Protein AF-A0AAD6ALN0-F1 (afdb_monomer)

pLDDT: mean 91.64, std 8.02, range [54.31, 98.19]

Solvent-accessible surface area (backbone atoms only — not comparable to full-atom values): 7121 Å² total; per-residue (Å²): 129,52,72,60,33,55,76,68,63,73,49,65,94,86,65,80,52,72,46,81,46,77,42,51,53,65,67,84,66,87,82,53,54,64,69,57,51,42,51,52,49,50,62,73,46,68,83,72,35,28,30,30,28,35,32,36,54,79,62,33,66,60,68,61,38,35,53,47,6,52,75,26,75,34,48,49,44,79,38,59,80,62,95,54,34,67,55,54,53,48,56,54,45,66,72,63,73,71,77,89,78,75,87,84,80,88,85,75,83,80,78,83,82,75,132

Sequence (115 aa):
MLVKDRQEEKLPERSIDMIILLTDGMPNAGVSNIGEIQTNVHSAMGGNMSLFCLGFGNDVDYSFLDVMSKQNKGMARRIYEGSDAAVQLQGFYEEVASPLLLEVDLRYPRTQWTP

Secondary structure (DSSP, 8-state):
--HHHHHTT-S-TT---EEEEEESS---SS---HHHHHHHHHHHHTTSSEEEEEEESSSS-HHHHHHHHHTTT--EEEE-SSTTHHHHHHHHHHHHSS---SS---PPP------

Foldseek 3Di:
DAVVCVVVVVDPPPDAAEAEAEDAAADDDDDRPLVVVLVVLLVVLVQRHAYEYEHEDDHYDQVSRQSSRVSRNHGYDYQYDDPCSVVVVVVVCVVPVDDDDPPDDDDDDDPPPDD

Nearest PDB structures (foldseek):
  9c4f-assembly1_I  TM=9.395E-01  e=7.021E-12  Homo sapiens
  6fpz-assembly2_B  TM=9.093E-01  e=4.558E-10  Homo sapiens
  6fpy-assembly2_B  TM=9.112E-01  e=1.009E-09  Homo sapiens
  6fpy-assembly1_A  TM=9.126E-01  e=1.502E-09  Homo sapiens
  5oqm-assembly1_4  TM=6.114E-01  e=2.080E-01  Saccharomyces cerevisiae S288C

Organism: NCBI:txid1090488

Structure (mmCIF, N/CA/C/O backbone):
data_AF-A0AAD6ALN0-F1
#
_entry.id   AF-A0AAD6ALN0-F1
#
loop_
_atom_site.group_PDB
_atom_site.id
_atom_site.type_symbol
_atom_site.label_atom_id
_atom_site.label_alt_id
_atom_site.label_comp_id
_atom_site.label_asym_id
_atom_site.label_entity_id
_atom_site.label_seq_id
_atom_site.pdbx_PDB_ins_code
_atom_site.Cartn_x
_atom_site.Cartn_y
_atom_site.Cartn_z
_atom_site.occupancy
_atom_site.B_iso_or_equiv
_atom_site.auth_seq_id
_atom_site.auth_comp_id
_atom_site.auth_asym_id
_atom_site.auth_atom_id
_atom_site.pdbx_PDB_model_num
ATOM 1 N N . MET A 1 1 ? -17.503 -6.614 -0.342 1.00 66.25 1 MET A N 1
ATOM 2 C CA . MET A 1 1 ? -16.085 -6.442 -0.731 1.00 66.25 1 MET A CA 1
ATOM 3 C C . MET A 1 1 ? -15.263 -5.572 0.230 1.00 66.25 1 MET A C 1
ATOM 5 O O . MET A 1 1 ? -14.070 -5.544 0.049 1.00 66.25 1 MET A O 1
ATOM 9 N N . LEU A 1 2 ? -15.832 -4.870 1.218 1.00 80.44 2 LEU A N 1
ATOM 10 C CA . LEU A 1 2 ? -15.206 -4.506 2.514 1.00 80.44 2 LEU A CA 1
ATOM 11 C C . LEU A 1 2 ? -16.171 -3.528 3.200 1.00 80.44 2 LEU A C 1
ATOM 13 O O . LEU A 1 2 ? -16.902 -3.938 4.093 1.00 80.44 2 LEU A O 1
ATOM 17 N N . VAL A 1 3 ? -16.334 -2.311 2.651 1.00 83.44 3 VAL A N 1
ATOM 18 C CA . VAL A 1 3 ? -17.324 -1.313 3.129 1.00 83.44 3 VAL A CA 1
ATOM 19 C C . VAL A 1 3 ? -18.728 -1.908 3.208 1.00 83.44 3 VAL A C 1
ATOM 21 O O . VAL A 1 3 ? -19.388 -1.826 4.236 1.00 83.44 3 VAL A O 1
ATOM 24 N N . LYS A 1 4 ? -19.169 -2.553 2.123 1.00 86.38 4 LYS A N 1
ATOM 25 C CA . LYS A 1 4 ? -20.482 -3.200 2.057 1.00 86.38 4 LYS A CA 1
ATOM 26 C C . LYS A 1 4 ? -20.626 -4.332 3.079 1.00 86.38 4 LYS A C 1
ATOM 28 O O . LYS A 1 4 ? -21.668 -4.447 3.701 1.00 86.38 4 LYS A O 1
ATOM 33 N N . ASP A 1 5 ? -19.588 -5.145 3.272 1.00 88.38 5 ASP A N 1
ATOM 34 C CA . ASP A 1 5 ? -19.663 -6.308 4.167 1.00 88.38 5 ASP A CA 1
ATOM 35 C C . ASP A 1 5 ? -19.689 -5.857 5.633 1.00 88.38 5 ASP A C 1
ATOM 37 O O . ASP A 1 5 ? -20.380 -6.460 6.449 1.00 88.38 5 ASP A O 1
ATOM 41 N N . ARG A 1 6 ? -19.004 -4.750 5.949 1.00 85.00 6 ARG A N 1
ATOM 42 C CA . ARG A 1 6 ? -19.095 -4.060 7.238 1.00 85.00 6 ARG A CA 1
ATOM 43 C C . ARG A 1 6 ? -20.480 -3.448 7.467 1.00 85.00 6 ARG A C 1
ATOM 45 O O . ARG A 1 6 ? -21.041 -3.632 8.537 1.00 85.00 6 ARG A O 1
ATOM 52 N N . GLN A 1 7 ? -21.039 -2.751 6.473 1.00 85.81 7 GLN A N 1
ATOM 53 C CA . GLN A 1 7 ? -22.388 -2.164 6.552 1.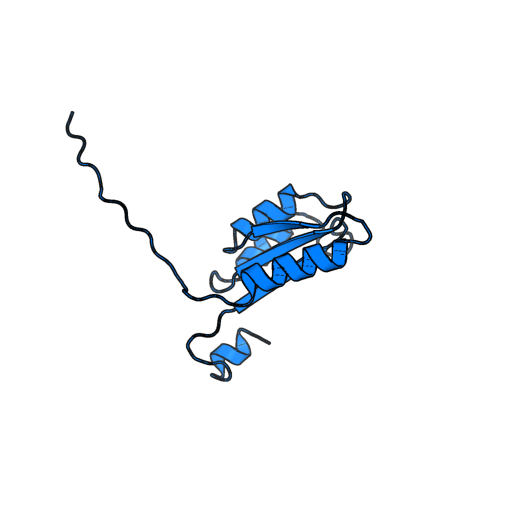00 85.81 7 GLN A CA 1
ATOM 54 C C . GLN A 1 7 ? -23.493 -3.219 6.689 1.00 85.81 7 GLN A C 1
ATOM 56 O O . GLN A 1 7 ? -24.511 -2.960 7.318 1.00 85.81 7 GLN A O 1
ATOM 61 N N . GLU A 1 8 ? -23.297 -4.396 6.097 1.00 92.12 8 GLU A N 1
ATOM 62 C CA . GLU A 1 8 ? -24.210 -5.540 6.189 1.00 92.12 8 GLU A CA 1
ATOM 63 C C . GLU A 1 8 ? -23.923 -6.441 7.409 1.00 92.12 8 GLU A C 1
ATOM 65 O O . GLU A 1 8 ? -24.486 -7.531 7.487 1.00 92.12 8 GLU A O 1
ATOM 70 N N . GLU A 1 9 ? -23.034 -6.027 8.326 1.00 85.31 9 GLU A N 1
ATOM 71 C CA . GLU A 1 9 ? -22.648 -6.762 9.548 1.00 85.31 9 GLU A CA 1
ATOM 72 C C . GLU A 1 9 ? -22.167 -8.205 9.292 1.00 85.31 9 GLU A C 1
ATOM 74 O O . GLU A 1 9 ? -22.287 -9.101 10.127 1.00 85.31 9 GLU A O 1
ATOM 79 N N . LYS A 1 10 ? -21.579 -8.450 8.115 1.00 90.06 10 LYS A N 1
ATOM 80 C CA . LYS A 1 10 ? -21.032 -9.761 7.719 1.00 90.06 10 LYS A CA 1
ATOM 81 C C . LYS A 1 10 ? -19.635 -10.023 8.276 1.00 90.06 10 LYS A C 1
ATOM 83 O O . LYS A 1 10 ? -19.122 -11.133 8.144 1.00 90.06 10 LYS A O 1
ATOM 88 N N . LEU A 1 11 ? -19.008 -9.000 8.847 1.00 85.69 11 LEU A N 1
ATOM 89 C CA . LEU A 1 11 ? -17.685 -9.061 9.450 1.00 85.69 11 LEU A CA 1
ATOM 90 C C . LEU A 1 11 ? -17.815 -8.973 10.975 1.00 85.69 11 LEU A C 1
ATOM 92 O O . LEU A 1 11 ? -18.657 -8.219 11.462 1.00 85.69 11 LEU A O 1
ATOM 96 N N . PRO A 1 12 ? -16.976 -9.693 11.740 1.00 84.38 12 PRO A N 1
ATOM 97 C CA . PRO A 1 12 ? -16.846 -9.465 13.171 1.00 84.38 12 PRO A CA 1
ATOM 98 C C . PRO A 1 12 ? -16.663 -7.979 13.502 1.00 84.38 12 PRO A C 1
ATOM 100 O O . PRO A 1 12 ? -15.953 -7.255 12.807 1.00 84.38 12 PRO A O 1
ATOM 103 N N . GLU A 1 13 ? -17.238 -7.533 14.617 1.00 76.25 13 GLU A N 1
ATOM 104 C CA . GLU A 1 13 ? -17.217 -6.124 15.046 1.00 76.25 13 GLU A CA 1
ATOM 105 C C . GLU A 1 13 ? -15.789 -5.543 15.145 1.00 76.25 13 GLU A C 1
ATOM 107 O O . GLU A 1 13 ? -15.560 -4.361 14.902 1.00 76.25 13 GLU A O 1
ATOM 1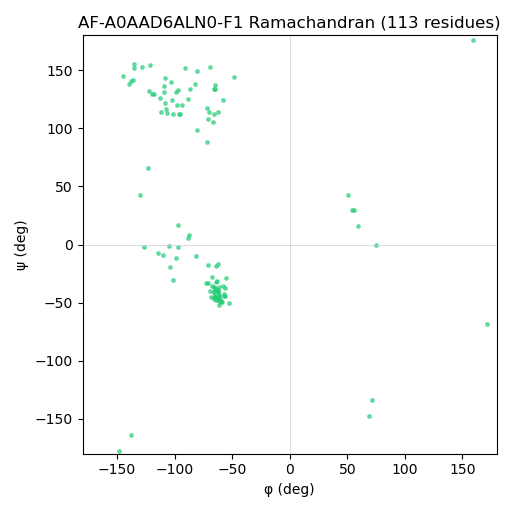12 N N . ARG A 1 14 ? -14.800 -6.401 15.431 1.00 77.56 14 ARG A N 1
ATOM 113 C CA . ARG A 1 14 ? -13.373 -6.056 15.552 1.00 77.56 14 ARG A CA 1
ATOM 114 C C . ARG A 1 14 ? -12.543 -6.324 14.291 1.00 77.56 14 ARG A C 1
ATOM 116 O O . ARG A 1 14 ? -11.320 -6.398 14.372 1.00 77.56 14 ARG A O 1
ATOM 123 N N . SER A 1 15 ? -13.179 -6.504 13.136 1.00 83.75 15 SER A N 1
ATOM 124 C CA . SER A 1 15 ? -12.473 -6.659 11.861 1.00 83.75 15 SER A CA 1
ATOM 125 C C . SER A 1 15 ? -11.800 -5.367 11.417 1.00 83.75 15 SER A C 1
ATOM 127 O O . SER A 1 15 ? -12.256 -4.265 11.726 1.00 83.75 15 SER A O 1
ATOM 129 N N . ILE A 1 16 ? -10.730 -5.519 10.641 1.00 85.94 16 ILE A N 1
ATOM 130 C CA . ILE A 1 16 ? -9.845 -4.437 10.213 1.00 85.94 16 ILE A CA 1
ATOM 131 C C . ILE A 1 16 ? -9.821 -4.421 8.699 1.00 85.94 16 ILE A C 1
ATOM 133 O O . ILE A 1 16 ? -9.656 -5.467 8.073 1.00 85.94 16 ILE A O 1
ATOM 137 N N . ASP A 1 17 ? -9.989 -3.234 8.129 1.00 89.69 17 ASP A N 1
ATOM 138 C CA . ASP A 1 17 ? -10.030 -3.053 6.687 1.00 89.69 17 ASP A CA 1
ATOM 139 C C . ASP A 1 17 ? -8.643 -2.609 6.208 1.00 89.69 17 ASP A C 1
ATOM 141 O O . ASP A 1 17 ? -8.105 -1.582 6.633 1.00 89.69 17 ASP A O 1
ATOM 145 N N . MET A 1 18 ? -8.049 -3.409 5.329 1.00 92.00 18 MET A N 1
ATOM 146 C CA . MET A 1 18 ? -6.702 -3.199 4.815 1.00 92.00 18 MET A CA 1
ATOM 147 C C . MET A 1 18 ? -6.667 -3.428 3.309 1.00 92.00 18 MET A C 1
ATOM 149 O O . MET A 1 18 ? -7.281 -4.366 2.801 1.00 92.00 18 MET A O 1
ATOM 153 N N . ILE A 1 19 ? -5.896 -2.597 2.612 1.00 95.50 19 ILE A N 1
ATOM 154 C CA . ILE A 1 19 ? -5.551 -2.768 1.204 1.00 95.50 19 ILE A CA 1
ATOM 155 C C . ILE A 1 19 ? -4.034 -2.924 1.098 1.00 95.50 19 ILE A C 1
ATOM 157 O O . ILE A 1 19 ? -3.281 -2.106 1.627 1.00 95.50 19 ILE A O 1
ATOM 161 N N . ILE A 1 20 ? -3.590 -3.961 0.389 1.00 96.69 20 ILE A N 1
ATOM 162 C CA . ILE A 1 20 ? -2.188 -4.159 0.011 1.00 96.69 20 ILE A CA 1
ATOM 163 C C . ILE A 1 20 ? -2.104 -3.981 -1.506 1.00 96.69 20 ILE A C 1
ATOM 165 O O . ILE A 1 20 ? -2.683 -4.761 -2.261 1.00 96.69 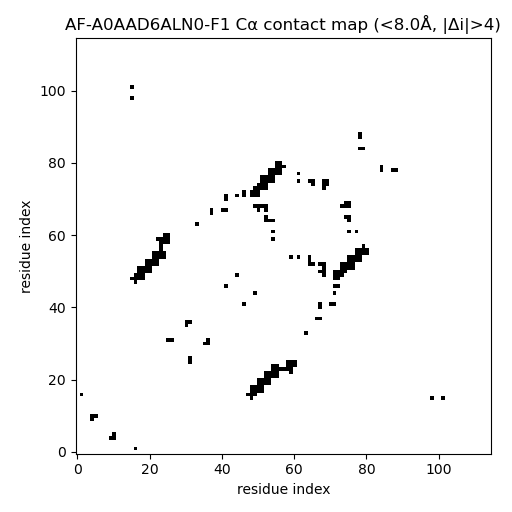20 ILE A O 1
ATOM 169 N N . LEU A 1 21 ? -1.404 -2.938 -1.945 1.00 97.44 21 LEU A N 1
ATOM 170 C CA . LEU A 1 21 ? -1.121 -2.652 -3.350 1.00 97.44 21 LEU A CA 1
ATOM 171 C C . LEU A 1 21 ? 0.286 -3.147 -3.684 1.00 97.44 21 LEU A C 1
ATOM 173 O O . LEU A 1 21 ? 1.221 -2.795 -2.979 1.00 97.44 21 LEU A O 1
ATOM 177 N N . LEU A 1 22 ? 0.455 -3.896 -4.772 1.00 97.75 22 LEU A N 1
ATOM 178 C CA . LEU A 1 22 ? 1.759 -4.285 -5.318 1.00 97.75 22 LEU A CA 1
ATOM 179 C C . LEU A 1 22 ? 1.878 -3.745 -6.745 1.00 97.75 22 LEU A C 1
ATOM 181 O O . LEU A 1 22 ? 0.967 -3.950 -7.546 1.00 97.75 22 LEU A O 1
ATOM 185 N N . THR A 1 23 ? 2.979 -3.065 -7.056 1.00 96.94 23 THR A N 1
ATOM 186 C CA . THR A 1 23 ? 3.274 -2.565 -8.407 1.00 96.94 23 THR A CA 1
ATOM 187 C C . THR A 1 23 ? 4.770 -2.625 -8.685 1.00 96.94 23 THR A C 1
ATOM 189 O O . THR A 1 23 ? 5.575 -2.402 -7.781 1.00 96.94 23 THR A O 1
ATOM 192 N N . ASP A 1 24 ? 5.139 -2.909 -9.926 1.00 96.38 24 ASP A N 1
ATOM 193 C CA . ASP A 1 24 ? 6.510 -2.884 -10.441 1.00 96.38 24 ASP A CA 1
ATOM 194 C C . ASP A 1 24 ? 6.835 -1.591 -11.203 1.00 96.38 24 ASP A C 1
ATOM 196 O O . ASP A 1 24 ? 7.999 -1.304 -11.456 1.00 96.38 24 ASP A O 1
ATOM 200 N N . GLY A 1 25 ? 5.829 -0.774 -11.528 1.00 96.06 25 GLY A N 1
ATOM 201 C CA . GLY A 1 25 ? 6.023 0.400 -12.370 1.00 96.06 25 GLY A CA 1
ATOM 202 C C . GLY A 1 25 ? 5.101 1.576 -12.073 1.00 96.06 25 GLY A C 1
ATOM 203 O O . GLY A 1 25 ? 4.275 1.566 -11.153 1.00 96.06 25 GLY A O 1
ATOM 204 N N . MET A 1 26 ? 5.272 2.615 -12.889 1.00 96.69 26 MET A N 1
ATOM 205 C CA . MET A 1 26 ? 4.473 3.839 -12.860 1.00 96.69 26 MET A CA 1
ATOM 206 C C . MET A 1 26 ? 3.129 3.669 -13.589 1.00 96.69 26 MET A C 1
ATOM 208 O O . MET A 1 26 ? 3.047 2.926 -14.570 1.00 96.69 26 MET A O 1
ATOM 212 N N . PRO A 1 27 ? 2.072 4.387 -13.164 1.00 95.75 27 PRO A N 1
ATOM 213 C CA . PRO A 1 27 ? 0.775 4.361 -13.835 1.00 95.75 27 PRO A CA 1
ATOM 214 C C . PRO A 1 27 ? 0.904 4.797 -15.302 1.00 95.75 27 PRO A C 1
ATOM 216 O O . PRO A 1 27 ? 1.391 5.889 -15.598 1.00 95.75 27 PRO A O 1
ATOM 219 N N . ASN A 1 28 ? 0.447 3.948 -16.223 1.00 94.88 28 ASN A N 1
ATOM 220 C CA . ASN A 1 28 ? 0.612 4.135 -17.671 1.00 94.88 28 ASN A CA 1
ATOM 221 C C . ASN A 1 28 ? -0.704 4.072 -18.470 1.00 94.88 28 ASN A C 1
ATOM 223 O O . ASN A 1 28 ? -0.697 4.274 -19.683 1.00 94.88 28 ASN A O 1
ATOM 227 N N . ALA A 1 29 ? -1.832 3.823 -17.804 1.00 96.56 29 ALA A N 1
ATOM 228 C CA . ALA A 1 29 ? -3.155 3.767 -18.410 1.00 96.56 29 ALA A CA 1
ATOM 229 C C . ALA A 1 29 ? -4.180 4.479 -17.518 1.00 96.56 29 ALA A C 1
ATOM 231 O O . ALA A 1 29 ? -4.142 4.360 -16.295 1.00 96.56 29 ALA A O 1
ATOM 232 N N . GLY A 1 30 ? -5.117 5.205 -18.134 1.00 97.06 30 GLY A N 1
ATOM 233 C CA . GLY A 1 30 ? -6.099 6.009 -17.404 1.00 97.06 30 GLY A CA 1
ATOM 234 C C . GLY A 1 30 ? -5.470 7.249 -16.762 1.00 97.06 30 GLY A C 1
ATOM 235 O O . GLY A 1 30 ? -4.728 7.978 -17.419 1.00 97.06 30 GLY A O 1
ATOM 236 N N . VAL A 1 31 ? -5.790 7.502 -15.490 1.00 97.19 31 VAL A N 1
ATOM 237 C CA . VAL A 1 31 ? -5.203 8.612 -14.726 1.00 97.19 31 VAL A CA 1
ATOM 238 C C . VAL A 1 31 ? -3.743 8.285 -14.415 1.00 97.19 31 VAL A C 1
ATOM 240 O O . VAL A 1 31 ? -3.461 7.329 -13.701 1.00 97.19 31 VAL A O 1
ATOM 243 N N . SER A 1 32 ? -2.819 9.093 -14.934 1.00 96.06 32 SER A N 1
ATOM 244 C CA . SER A 1 32 ? -1.370 8.958 -14.712 1.00 96.06 32 SER A CA 1
ATOM 245 C C . SER A 1 32 ? -0.778 10.076 -13.849 1.00 96.06 32 SER A C 1
ATOM 247 O O . SER A 1 32 ? 0.378 9.997 -13.434 1.00 96.06 32 SER A O 1
ATOM 249 N N . ASN A 1 33 ? -1.557 11.122 -13.549 1.00 96.44 33 ASN A N 1
ATOM 250 C CA . ASN A 1 33 ? -1.118 12.187 -12.657 1.00 96.44 33 ASN A CA 1
ATOM 251 C C . ASN A 1 33 ? -1.038 11.665 -11.215 1.00 96.44 33 ASN A C 1
ATOM 253 O O . ASN A 1 33 ? -2.051 11.348 -10.596 1.00 96.44 33 ASN A O 1
ATOM 257 N N . ILE A 1 34 ? 0.176 11.618 -10.669 1.00 95.44 34 ILE A N 1
ATOM 258 C CA . ILE A 1 34 ? 0.459 11.098 -9.326 1.00 95.44 34 ILE A CA 1
ATOM 259 C C . ILE A 1 34 ? -0.353 11.811 -8.232 1.00 95.44 34 ILE A C 1
ATOM 261 O O . ILE A 1 34 ? -0.914 11.150 -7.359 1.00 95.44 34 ILE A O 1
ATOM 265 N N . GLY A 1 35 ? -0.440 13.143 -8.277 1.00 96.50 35 GLY A N 1
ATOM 266 C CA . GLY A 1 35 ? -1.169 13.919 -7.269 1.00 96.50 35 GLY A CA 1
ATOM 267 C C . GLY A 1 35 ? -2.680 13.683 -7.328 1.00 96.50 35 GLY A C 1
ATOM 268 O O . GLY A 1 35 ? -3.344 13.605 -6.292 1.00 96.50 35 GLY A O 1
ATOM 269 N N . GLU A 1 36 ? -3.219 13.502 -8.534 1.00 98.00 36 GLU A N 1
ATOM 270 C CA . GLU A 1 36 ? -4.618 13.128 -8.740 1.00 98.00 36 GLU A CA 1
ATOM 271 C C . GLU A 1 36 ? -4.898 11.723 -8.197 1.00 98.00 36 GLU A C 1
ATOM 273 O O . GLU A 1 36 ? -5.858 11.535 -7.454 1.00 98.00 36 GLU A O 1
ATOM 278 N N . ILE A 1 37 ? -4.021 10.752 -8.474 1.00 98.06 37 ILE A N 1
ATOM 279 C CA . ILE A 1 37 ? -4.142 9.389 -7.936 1.00 98.06 37 ILE A CA 1
ATOM 280 C C . ILE A 1 37 ? -4.125 9.412 -6.406 1.00 98.06 37 ILE A C 1
ATOM 282 O O . ILE A 1 37 ? -5.012 8.831 -5.785 1.00 98.06 37 ILE A O 1
ATOM 286 N N . GLN A 1 38 ? -3.169 10.113 -5.791 1.00 96.62 38 GLN A N 1
ATOM 287 C CA . GLN A 1 38 ? -3.088 10.245 -4.331 1.00 96.62 38 GLN A CA 1
ATOM 288 C C . GLN A 1 38 ? -4.371 10.844 -3.741 1.00 96.62 38 GLN A C 1
ATOM 290 O O . GLN A 1 38 ? -4.902 10.324 -2.760 1.00 96.62 38 GLN A O 1
ATOM 295 N N . THR A 1 39 ? -4.909 11.889 -4.373 1.00 97.50 39 THR A N 1
ATOM 296 C CA . THR A 1 39 ? -6.153 12.548 -3.943 1.00 97.50 39 THR A CA 1
ATOM 297 C C . THR A 1 39 ? -7.359 11.619 -4.069 1.00 97.50 39 THR A C 1
ATOM 299 O O . THR A 1 39 ? -8.174 11.527 -3.146 1.00 97.50 39 THR A O 1
ATOM 302 N N . ASN A 1 40 ? -7.459 10.899 -5.187 1.00 97.69 40 ASN A N 1
ATOM 303 C CA . ASN A 1 40 ? -8.534 9.947 -5.447 1.00 97.69 40 ASN A CA 1
ATOM 304 C C . ASN A 1 40 ? -8.500 8.793 -4.442 1.00 97.69 40 ASN A C 1
ATOM 306 O O . ASN A 1 40 ? -9.527 8.458 -3.854 1.00 97.69 40 ASN A O 1
ATOM 310 N N . VAL A 1 41 ? -7.313 8.228 -4.201 1.00 97.12 41 VAL A N 1
ATOM 311 C CA . VAL A 1 41 ? -7.106 7.160 -3.218 1.00 97.12 41 VAL A CA 1
ATOM 312 C C . VAL A 1 41 ? -7.461 7.653 -1.822 1.00 97.12 41 VAL A C 1
ATOM 314 O O . VAL A 1 41 ? -8.288 7.033 -1.164 1.00 97.12 41 VAL A O 1
ATOM 317 N N . HIS A 1 42 ? -6.915 8.789 -1.383 1.00 96.06 42 HIS A N 1
ATOM 318 C CA . HIS A 1 42 ? -7.201 9.324 -0.051 1.00 96.06 42 HIS A CA 1
ATOM 319 C C . HIS A 1 42 ? -8.701 9.555 0.179 1.00 96.06 42 HIS A C 1
ATOM 321 O O . HIS A 1 42 ? -9.249 9.178 1.216 1.00 96.06 42 HIS A O 1
ATOM 327 N N . SER A 1 43 ? -9.381 10.101 -0.831 1.00 95.88 43 SER A N 1
ATOM 328 C CA . SER A 1 43 ? -10.826 10.338 -0.788 1.00 95.88 43 SER A CA 1
ATOM 329 C C . SER A 1 43 ? -11.625 9.031 -0.726 1.00 95.88 43 SER A C 1
ATOM 331 O O . SER A 1 43 ? -12.586 8.937 0.036 1.00 95.88 43 SER A O 1
ATOM 333 N N . ALA A 1 44 ? -11.221 8.005 -1.482 1.00 94.12 44 ALA A N 1
ATOM 334 C CA . ALA A 1 44 ? -11.883 6.699 -1.498 1.00 94.12 44 ALA A CA 1
ATOM 335 C C . ALA A 1 44 ? -11.666 5.891 -0.207 1.00 94.12 44 ALA A C 1
ATOM 337 O O . ALA A 1 44 ? -12.556 5.156 0.217 1.00 94.12 44 ALA A O 1
ATOM 338 N N . MET A 1 45 ? -10.500 6.036 0.429 1.00 92.69 45 MET A N 1
ATOM 339 C CA . MET A 1 45 ? -10.156 5.345 1.677 1.00 92.69 45 MET A CA 1
ATOM 340 C C . MET A 1 45 ? -10.999 5.820 2.868 1.00 92.69 45 MET A C 1
ATOM 342 O O . MET A 1 45 ? -11.205 5.065 3.822 1.00 92.69 45 MET A O 1
ATOM 346 N N . GLY A 1 46 ? -11.470 7.073 2.843 1.00 88.62 46 GLY A N 1
ATOM 347 C CA . GLY A 1 46 ? -12.400 7.620 3.839 1.00 88.62 46 GLY A CA 1
ATOM 348 C C . GLY A 1 46 ? -11.885 7.602 5.285 1.00 88.62 46 GLY A C 1
ATOM 349 O O . GLY A 1 46 ? -12.679 7.709 6.213 1.00 88.62 46 GLY A O 1
ATOM 350 N N . GLY A 1 47 ? -10.575 7.419 5.488 1.00 86.25 47 GLY A N 1
ATOM 351 C CA . GLY A 1 47 ? -9.930 7.355 6.802 1.00 86.25 47 GLY A CA 1
ATOM 352 C C . GLY A 1 47 ? -10.139 6.057 7.592 1.00 86.25 47 GLY A C 1
ATOM 353 O O . GLY A 1 47 ? -9.576 5.937 8.677 1.00 86.25 47 GLY A O 1
ATOM 354 N N . ASN A 1 48 ? -10.883 5.075 7.079 1.00 84.75 48 ASN A N 1
ATOM 355 C CA . ASN A 1 48 ? -11.293 3.888 7.851 1.00 84.75 48 ASN A CA 1
ATOM 356 C C . ASN A 1 48 ? -10.522 2.613 7.491 1.00 84.75 48 ASN A C 1
ATOM 358 O O . ASN A 1 48 ? -10.756 1.563 8.082 1.00 84.75 48 ASN A O 1
ATOM 362 N N . MET A 1 49 ? -9.610 2.704 6.527 1.00 90.19 49 MET A N 1
ATOM 363 C CA . MET A 1 49 ? -8.809 1.584 6.051 1.00 90.19 49 MET A CA 1
ATOM 364 C C . MET A 1 49 ? -7.328 1.957 6.056 1.00 90.19 49 MET A C 1
ATOM 366 O O . MET A 1 49 ? -6.982 3.132 5.904 1.00 90.19 49 MET A O 1
ATOM 370 N N . SER A 1 50 ? -6.464 0.956 6.191 1.00 93.88 50 SER A N 1
ATOM 371 C CA . SER A 1 50 ? -5.019 1.122 6.011 1.00 93.88 50 SER A CA 1
ATOM 372 C C . SER A 1 50 ? -4.601 0.717 4.599 1.00 93.88 50 SER A C 1
ATOM 374 O O . SER A 1 50 ? -4.991 -0.351 4.127 1.00 93.88 50 SER A O 1
ATOM 376 N N . LEU A 1 51 ? -3.790 1.541 3.932 1.00 97.12 51 LEU A N 1
ATOM 377 C CA . LEU A 1 51 ? -3.179 1.219 2.639 1.00 97.12 51 LEU A CA 1
ATOM 378 C C . LEU A 1 51 ? -1.684 0.969 2.798 1.00 97.12 51 LEU A C 1
ATOM 380 O O . LEU A 1 51 ? -0.933 1.857 3.203 1.00 97.12 51 LEU A O 1
ATOM 384 N N . PHE A 1 52 ? -1.255 -0.218 2.394 1.00 97.81 52 PHE A N 1
ATOM 385 C CA . PHE A 1 52 ? 0.148 -0.579 2.286 1.00 97.81 52 PHE A CA 1
ATOM 386 C C . PHE A 1 52 ? 0.547 -0.695 0.820 1.00 97.81 52 PHE A C 1
ATOM 388 O O . PHE A 1 52 ? -0.133 -1.371 0.047 1.00 97.81 52 PHE A O 1
ATOM 395 N N . CYS A 1 53 ? 1.651 -0.060 0.434 1.00 98.19 53 CYS A N 1
ATOM 396 C CA . CYS A 1 53 ? 2.153 -0.114 -0.937 1.00 98.19 53 CYS A CA 1
ATOM 397 C C . CYS A 1 53 ? 3.477 -0.876 -1.018 1.00 98.19 53 CYS A C 1
ATOM 399 O O . CYS A 1 53 ? 4.457 -0.534 -0.365 1.00 98.19 53 CYS A O 1
ATOM 401 N N . LEU A 1 54 ? 3.529 -1.883 -1.874 1.00 98.12 54 LEU A N 1
ATOM 402 C CA . LEU A 1 54 ? 4.699 -2.693 -2.158 1.00 98.12 54 LEU A CA 1
ATOM 403 C C . LEU A 1 54 ? 5.223 -2.303 -3.541 1.00 98.12 54 LEU A C 1
ATOM 405 O O . LEU A 1 54 ? 4.543 -2.498 -4.548 1.00 98.12 54 LEU A O 1
ATOM 409 N N . GLY A 1 55 ? 6.413 -1.710 -3.579 1.00 97.75 55 GLY A N 1
ATOM 410 C CA . GLY A 1 55 ? 7.099 -1.365 -4.821 1.00 97.75 55 GLY A CA 1
ATOM 411 C C . GLY A 1 55 ? 8.080 -2.463 -5.203 1.00 97.75 55 GLY A C 1
ATOM 412 O O . GLY A 1 55 ? 9.063 -2.660 -4.490 1.00 97.75 55 GLY A O 1
ATOM 413 N N . PHE A 1 56 ? 7.815 -3.176 -6.291 1.00 97.44 56 PHE A N 1
ATOM 414 C CA . PHE A 1 56 ? 8.649 -4.267 -6.780 1.00 97.44 56 PHE A CA 1
ATOM 415 C C . PHE A 1 56 ? 9.732 -3.733 -7.721 1.00 97.44 56 PHE A C 1
ATOM 417 O O . PHE A 1 56 ? 9.439 -3.037 -8.68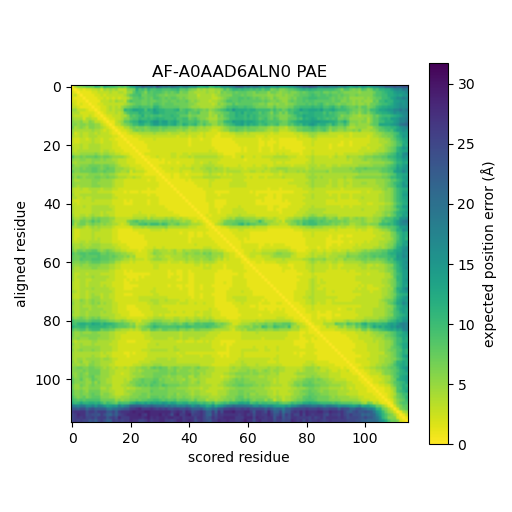6 1.00 97.44 56 PHE A O 1
ATOM 424 N N . GLY A 1 57 ? 10.991 -4.042 -7.432 1.00 95.12 57 GLY A N 1
ATOM 425 C CA . GLY A 1 57 ? 12.123 -3.586 -8.229 1.00 95.12 57 GLY A CA 1
ATOM 426 C C . GLY A 1 57 ? 12.379 -2.080 -8.141 1.00 95.12 57 GLY A C 1
ATOM 427 O O . GLY A 1 57 ? 12.223 -1.452 -7.086 1.00 95.12 57 GLY A O 1
ATOM 428 N N . ASN A 1 58 ? 12.877 -1.515 -9.242 1.00 92.75 58 ASN A N 1
ATOM 429 C CA . ASN A 1 58 ? 13.392 -0.144 -9.295 1.00 92.75 58 ASN A CA 1
ATOM 430 C C . ASN A 1 58 ? 12.583 0.799 -10.193 1.00 92.75 58 ASN A C 1
ATOM 432 O O . ASN A 1 58 ? 12.834 2.002 -10.142 1.00 92.75 58 ASN A O 1
ATOM 436 N N . ASP A 1 59 ? 11.611 0.281 -10.945 1.00 92.38 59 ASP A N 1
ATOM 437 C CA . ASP A 1 59 ? 10.897 1.031 -11.988 1.00 92.38 59 ASP A CA 1
ATOM 438 C C . ASP A 1 59 ? 9.666 1.795 -11.466 1.00 92.38 59 ASP A C 1
ATOM 440 O O . ASP A 1 59 ? 8.942 2.445 -12.226 1.00 92.38 59 ASP A O 1
ATOM 444 N N . VAL A 1 60 ? 9.457 1.785 -10.147 1.00 91.12 60 VAL A N 1
ATOM 445 C CA . VAL A 1 60 ? 8.440 2.581 -9.457 1.00 91.12 60 VAL A CA 1
ATOM 446 C C . VAL A 1 60 ? 9.064 3.704 -8.629 1.00 91.12 60 VAL A C 1
ATOM 448 O O . VAL A 1 60 ? 10.025 3.498 -7.877 1.00 91.12 60 VAL A O 1
ATOM 451 N N . ASP A 1 61 ? 8.468 4.898 -8.713 1.00 93.56 61 ASP A N 1
ATOM 452 C CA . ASP A 1 61 ? 8.772 6.000 -7.803 1.00 93.56 61 ASP A CA 1
ATOM 453 C C . ASP A 1 61 ? 8.301 5.640 -6.391 1.00 93.56 61 ASP A C 1
ATOM 455 O O . ASP A 1 61 ? 7.114 5.651 -6.056 1.00 93.56 61 ASP A O 1
ATOM 459 N N . TYR A 1 62 ? 9.265 5.316 -5.536 1.00 95.19 62 TYR A N 1
ATOM 460 C CA . TYR A 1 62 ? 8.990 4.962 -4.154 1.00 95.19 62 TYR A CA 1
ATOM 461 C C . TYR A 1 62 ? 8.376 6.127 -3.367 1.00 95.19 62 TYR A C 1
ATOM 463 O O . TYR A 1 62 ? 7.552 5.896 -2.485 1.00 95.19 62 TYR A O 1
ATOM 471 N N . SER A 1 63 ? 8.724 7.373 -3.699 1.00 96.19 63 SER A N 1
ATOM 472 C CA . SER A 1 63 ? 8.200 8.561 -3.012 1.00 96.19 63 SER A CA 1
ATOM 473 C C . SER A 1 63 ? 6.695 8.695 -3.229 1.00 96.19 63 SER A C 1
ATOM 475 O O . SER A 1 63 ? 5.957 9.030 -2.302 1.00 96.19 63 SER A O 1
ATOM 477 N N . PHE A 1 64 ? 6.224 8.370 -4.436 1.00 96.06 64 PHE A N 1
ATOM 478 C CA . PHE A 1 64 ? 4.800 8.308 -4.754 1.00 96.06 64 PHE A CA 1
ATOM 479 C C . PHE A 1 64 ? 4.061 7.304 -3.855 1.00 96.06 64 PHE A C 1
ATOM 481 O O . PHE A 1 64 ? 3.045 7.664 -3.248 1.00 96.06 64 PHE A O 1
ATOM 488 N N . LEU A 1 65 ? 4.588 6.080 -3.735 1.00 97.81 65 LEU A N 1
ATOM 489 C CA . LEU A 1 65 ? 4.007 5.023 -2.899 1.00 97.81 65 LEU A CA 1
ATOM 490 C C . LEU A 1 65 ? 4.051 5.366 -1.403 1.00 97.81 65 LEU A C 1
ATOM 492 O O . LEU A 1 65 ? 3.085 5.111 -0.679 1.00 97.81 65 LEU A O 1
ATOM 496 N N . ASP A 1 66 ? 5.154 5.952 -0.940 1.00 97.56 66 ASP A N 1
ATOM 497 C CA . ASP A 1 66 ? 5.366 6.332 0.458 1.00 97.56 66 ASP A CA 1
ATOM 498 C C . ASP A 1 66 ? 4.379 7.414 0.908 1.00 97.56 66 ASP A C 1
ATOM 500 O O . ASP A 1 66 ? 3.704 7.253 1.928 1.00 97.56 66 ASP A O 1
ATOM 504 N N . VAL A 1 67 ? 4.214 8.476 0.111 1.00 97.50 67 VAL A N 1
ATOM 505 C CA . VAL A 1 67 ? 3.225 9.531 0.384 1.00 97.50 67 VAL A CA 1
ATOM 506 C C . VAL A 1 67 ? 1.810 8.953 0.404 1.00 97.50 67 VAL A C 1
ATOM 508 O O . VAL A 1 67 ? 1.060 9.199 1.350 1.00 97.50 67 VAL A O 1
ATOM 511 N N . MET A 1 68 ? 1.463 8.140 -0.595 1.00 97.00 68 MET A N 1
ATOM 512 C CA . MET A 1 68 ? 0.134 7.539 -0.711 1.00 97.00 68 MET A CA 1
ATOM 513 C C . MET A 1 68 ? -0.192 6.606 0.468 1.00 97.00 68 MET A C 1
ATOM 515 O O . MET A 1 68 ? -1.304 6.652 0.991 1.00 97.00 68 MET A O 1
ATOM 519 N N . SER A 1 69 ? 0.769 5.804 0.934 1.00 97.62 69 SER A N 1
ATOM 520 C CA . SER A 1 69 ? 0.577 4.913 2.092 1.00 97.62 69 SER A CA 1
ATOM 521 C C . SER A 1 69 ? 0.420 5.701 3.397 1.00 97.62 69 SER A C 1
ATOM 523 O O . SER A 1 69 ? -0.495 5.447 4.184 1.00 97.62 69 SER A O 1
ATOM 525 N N . LYS A 1 70 ? 1.272 6.713 3.617 1.00 96.88 70 LYS A N 1
ATOM 526 C CA . LYS A 1 70 ? 1.266 7.536 4.840 1.00 96.88 70 LYS A CA 1
ATOM 527 C C . LYS A 1 70 ? -0.005 8.362 4.997 1.00 96.88 70 LYS A C 1
ATOM 529 O O . LYS A 1 70 ? -0.521 8.483 6.106 1.00 96.88 70 LYS A O 1
ATOM 534 N N . GLN A 1 71 ? -0.543 8.886 3.897 1.00 96.19 71 GLN A N 1
ATOM 535 C CA . GLN A 1 71 ? -1.837 9.579 3.889 1.00 96.19 71 GLN A CA 1
ATOM 536 C C . GLN A 1 71 ? -3.005 8.669 4.305 1.00 96.19 71 GLN A C 1
ATOM 538 O O . GLN A 1 71 ? -4.073 9.164 4.657 1.00 96.19 71 GLN A O 1
ATOM 543 N N . ASN A 1 72 ? -2.810 7.347 4.280 1.00 96.56 72 ASN A N 1
ATOM 544 C CA . ASN A 1 72 ? -3.853 6.344 4.455 1.00 96.56 72 ASN A CA 1
ATOM 545 C C . ASN A 1 72 ? -3.470 5.286 5.504 1.00 96.56 72 ASN A C 1
ATOM 547 O O . ASN A 1 72 ? -3.707 4.098 5.305 1.00 96.56 72 ASN A O 1
ATOM 551 N N . LYS A 1 73 ? -2.881 5.717 6.631 1.00 94.75 73 LYS A N 1
ATOM 552 C CA . LYS A 1 73 ? -2.625 4.886 7.830 1.00 94.75 73 LYS A CA 1
ATOM 553 C C . LYS A 1 73 ? -1.813 3.603 7.568 1.00 94.75 73 LYS A C 1
ATOM 555 O O . LYS A 1 73 ? -1.997 2.612 8.278 1.00 94.75 73 LYS A O 1
ATOM 560 N N . GLY A 1 74 ? -0.938 3.598 6.567 1.00 95.06 74 GLY A N 1
ATOM 561 C CA . GLY A 1 74 ? -0.051 2.470 6.292 1.00 95.06 74 GLY A CA 1
ATOM 562 C C . GLY A 1 74 ? 1.367 2.902 5.940 1.00 95.06 74 GLY A C 1
ATOM 563 O O . GLY A 1 74 ? 1.784 4.030 6.213 1.00 95.06 74 GLY A O 1
ATOM 564 N N . MET A 1 75 ? 2.129 1.977 5.360 1.00 96.44 75 MET A N 1
ATOM 565 C CA . MET A 1 75 ? 3.524 2.187 4.972 1.00 96.44 75 MET A CA 1
ATOM 566 C C . MET A 1 75 ? 3.797 1.641 3.573 1.00 96.44 75 MET A C 1
ATOM 568 O O . MET A 1 75 ? 3.129 0.708 3.122 1.00 96.44 75 MET A O 1
ATOM 572 N N . ALA A 1 76 ? 4.817 2.195 2.923 1.00 97.56 76 ALA A N 1
ATOM 573 C CA . ALA A 1 76 ? 5.384 1.599 1.729 1.00 97.56 76 ALA A CA 1
ATOM 574 C C . ALA A 1 76 ? 6.539 0.649 2.086 1.00 97.56 76 ALA A C 1
ATOM 576 O O . ALA A 1 76 ? 7.224 0.842 3.094 1.00 97.56 76 ALA A O 1
ATOM 577 N N . ARG A 1 77 ? 6.767 -0.370 1.254 1.00 97.00 77 ARG A N 1
ATOM 578 C CA . ARG A 1 77 ? 7.925 -1.268 1.335 1.00 97.00 77 ARG A CA 1
ATOM 579 C C . ARG A 1 77 ? 8.440 -1.577 -0.059 1.00 97.00 77 ARG A C 1
ATOM 581 O O . ARG A 1 77 ? 7.664 -1.810 -0.981 1.00 97.00 77 ARG A O 1
ATOM 588 N N . ARG A 1 78 ? 9.759 -1.579 -0.215 1.00 96.50 78 ARG A N 1
ATOM 589 C CA . ARG A 1 78 ? 10.395 -2.024 -1.451 1.00 96.50 78 ARG A CA 1
ATOM 590 C C . ARG A 1 78 ? 10.605 -3.534 -1.398 1.00 96.50 78 ARG A C 1
ATOM 592 O O . ARG A 1 78 ? 11.063 -4.051 -0.383 1.00 96.50 78 ARG A O 1
ATOM 599 N N . ILE A 1 79 ? 10.259 -4.204 -2.488 1.00 97.44 79 ILE A N 1
ATOM 600 C CA . ILE A 1 79 ? 10.514 -5.620 -2.726 1.00 97.44 79 ILE A CA 1
ATOM 601 C C . ILE A 1 79 ? 11.611 -5.689 -3.778 1.00 97.44 79 ILE A C 1
ATOM 603 O O . ILE A 1 79 ? 11.441 -5.193 -4.891 1.00 97.44 79 ILE A O 1
ATOM 607 N N . TYR A 1 80 ? 12.756 -6.246 -3.410 1.00 95.62 80 TYR A N 1
ATOM 608 C CA . TYR A 1 80 ? 13.892 -6.355 -4.317 1.00 95.62 80 TYR A CA 1
ATOM 609 C C . TYR A 1 80 ? 13.726 -7.570 -5.225 1.00 95.62 80 TYR A C 1
ATOM 611 O O . TYR A 1 80 ? 13.310 -8.637 -4.774 1.00 95.62 80 TYR A O 1
ATOM 619 N N . GLU A 1 81 ? 14.059 -7.403 -6.503 1.00 93.62 81 GLU A N 1
ATOM 620 C CA . GLU A 1 81 ? 14.019 -8.491 -7.476 1.00 93.62 8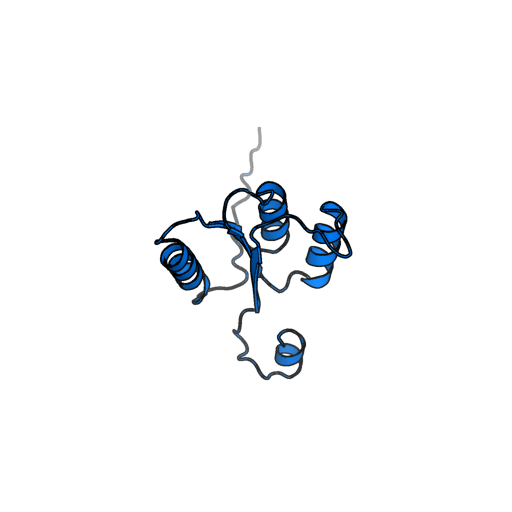1 GLU A CA 1
ATOM 621 C C . GLU A 1 81 ? 15.060 -9.554 -7.122 1.00 93.62 81 GLU A C 1
ATOM 623 O O . GLU A 1 81 ? 16.215 -9.243 -6.828 1.00 93.62 81 GLU A O 1
ATOM 628 N N . GLY A 1 82 ? 14.654 -10.819 -7.165 1.00 93.38 82 GLY A N 1
ATOM 629 C CA . GLY A 1 82 ? 15.520 -11.927 -6.791 1.00 93.38 82 GLY A CA 1
ATOM 630 C C . GLY A 1 82 ? 14.735 -13.182 -6.443 1.00 93.38 82 GLY A C 1
ATOM 631 O O . GLY A 1 82 ? 13.503 -13.189 -6.400 1.00 93.38 82 GLY A O 1
ATOM 632 N N . SER A 1 83 ? 15.463 -14.265 -6.170 1.00 87.19 83 SER A N 1
ATOM 633 C CA . SER A 1 83 ? 14.876 -15.541 -5.743 1.00 87.19 83 SER A CA 1
ATOM 634 C C . SER A 1 83 ? 14.164 -15.458 -4.388 1.00 87.19 83 SER A C 1
ATOM 636 O O . SER A 1 83 ? 13.362 -16.327 -4.060 1.00 87.19 83 SER A O 1
ATOM 638 N N . ASP A 1 84 ? 14.459 -14.431 -3.594 1.00 94.38 84 ASP A N 1
ATOM 639 C CA . ASP A 1 84 ? 13.923 -14.190 -2.257 1.00 94.38 84 ASP A CA 1
ATOM 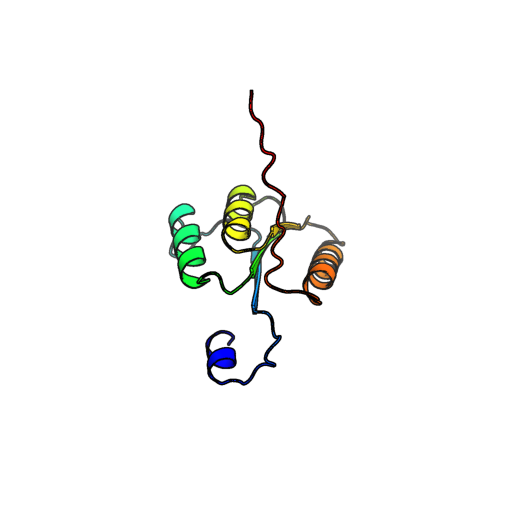640 C C . ASP A 1 84 ? 12.734 -13.213 -2.238 1.00 94.38 84 ASP A C 1
ATOM 642 O O . ASP A 1 84 ? 12.140 -13.009 -1.180 1.00 94.38 84 ASP A O 1
ATOM 646 N N . ALA A 1 85 ? 12.320 -12.653 -3.381 1.00 95.50 85 ALA A N 1
ATOM 647 C CA . ALA A 1 85 ? 11.202 -11.705 -3.448 1.00 95.50 85 ALA A CA 1
ATOM 648 C C . ALA A 1 85 ? 9.899 -12.279 -2.853 1.00 95.50 85 ALA A C 1
ATOM 650 O O . ALA A 1 85 ? 9.163 -11.583 -2.155 1.00 95.50 85 ALA A O 1
ATOM 651 N N . ALA A 1 86 ? 9.640 -13.575 -3.059 1.00 96.00 86 ALA A N 1
ATOM 652 C CA . ALA A 1 86 ? 8.502 -14.268 -2.454 1.00 96.00 86 ALA A CA 1
ATOM 653 C C . ALA A 1 86 ? 8.576 -14.289 -0.915 1.00 96.00 86 ALA A C 1
ATOM 655 O O . ALA A 1 86 ? 7.565 -14.086 -0.246 1.00 96.00 86 ALA A O 1
ATOM 656 N N . VAL A 1 87 ? 9.776 -14.475 -0.355 1.00 97.62 87 VAL A N 1
ATOM 657 C CA . VAL A 1 87 ? 10.014 -14.451 1.096 1.00 97.62 87 VAL A CA 1
ATOM 658 C C . VAL A 1 87 ? 9.831 -13.036 1.645 1.00 97.62 87 VAL A C 1
ATOM 660 O O . VAL A 1 87 ? 9.222 -12.865 2.696 1.00 97.62 87 VAL A O 1
ATOM 663 N N . GLN A 1 88 ? 10.285 -12.010 0.919 1.00 97.44 88 GLN A N 1
ATOM 664 C CA . GLN A 1 88 ? 10.073 -10.609 1.300 1.00 97.44 88 GLN A CA 1
ATOM 665 C C . GLN A 1 88 ? 8.575 -10.248 1.347 1.00 97.44 88 GLN A C 1
ATOM 667 O O . GLN A 1 88 ? 8.124 -9.603 2.297 1.00 97.44 88 GLN A O 1
ATOM 672 N N . LEU A 1 89 ? 7.794 -10.694 0.354 1.00 96.44 89 LEU A N 1
ATOM 673 C CA . LEU A 1 89 ? 6.337 -10.512 0.316 1.00 96.44 89 LEU A CA 1
ATOM 674 C C . LEU A 1 89 ? 5.639 -11.249 1.466 1.00 96.44 89 LEU A C 1
ATOM 676 O O . LEU A 1 89 ? 4.778 -10.671 2.130 1.00 96.44 89 LEU A O 1
ATOM 680 N N . GLN A 1 90 ? 6.031 -12.500 1.725 1.00 96.81 90 GLN A N 1
ATOM 681 C CA . GLN A 1 90 ? 5.503 -13.283 2.841 1.00 96.81 90 GLN A CA 1
ATOM 682 C C . GLN A 1 90 ? 5.793 -12.603 4.183 1.00 96.81 90 GLN A C 1
ATOM 684 O O . GLN A 1 90 ? 4.872 -12.407 4.973 1.00 96.81 90 GLN A O 1
ATOM 689 N N . GLY A 1 91 ? 7.041 -12.191 4.418 1.00 97.00 91 GLY A N 1
ATOM 690 C CA . GLY A 1 91 ? 7.436 -11.532 5.662 1.00 97.00 91 GLY A CA 1
ATOM 691 C C . GLY A 1 91 ? 6.687 -10.219 5.896 1.00 97.00 91 GLY A C 1
ATOM 692 O O . GLY A 1 91 ? 6.294 -9.926 7.021 1.00 97.00 91 GLY A O 1
ATOM 693 N N . PHE A 1 92 ? 6.415 -9.450 4.835 1.00 96.31 92 PHE A N 1
ATOM 694 C CA . PHE A 1 92 ? 5.535 -8.284 4.939 1.00 96.31 92 PHE A CA 1
ATOM 695 C C . PHE A 1 92 ? 4.111 -8.663 5.348 1.00 96.31 92 PHE A C 1
ATOM 697 O O . PHE A 1 92 ? 3.545 -8.035 6.240 1.00 96.31 92 PHE A O 1
ATOM 704 N N . TYR A 1 93 ? 3.525 -9.675 4.707 1.00 95.25 93 TYR A N 1
ATOM 705 C CA . TYR A 1 93 ? 2.165 -10.088 5.029 1.00 95.25 93 TYR A CA 1
ATOM 706 C C . TYR A 1 93 ? 2.050 -10.560 6.482 1.00 95.25 93 TYR A C 1
ATOM 708 O O . TYR A 1 93 ? 1.141 -10.136 7.185 1.00 95.25 93 TYR A O 1
ATOM 716 N N . GLU A 1 94 ? 2.993 -11.373 6.960 1.00 95.50 94 GLU A N 1
ATOM 717 C CA . GLU A 1 94 ? 3.020 -11.855 8.348 1.00 95.50 94 GLU A CA 1
ATOM 718 C C . GLU A 1 94 ? 3.072 -10.712 9.376 1.00 95.50 94 GLU A C 1
ATOM 720 O O . GLU A 1 94 ? 2.425 -10.795 10.419 1.00 95.50 94 GLU A O 1
ATOM 725 N N . GLU A 1 95 ? 3.778 -9.623 9.063 1.00 93.44 95 GLU A N 1
ATOM 726 C CA . GLU A 1 95 ? 3.881 -8.439 9.921 1.00 93.44 95 GLU A CA 1
ATOM 727 C C . GLU A 1 95 ? 2.544 -7.704 10.091 1.00 93.44 95 GLU A C 1
ATOM 729 O O . GLU A 1 95 ? 2.251 -7.196 11.175 1.00 93.44 95 GLU A O 1
ATOM 734 N N . VAL A 1 96 ? 1.722 -7.648 9.038 1.00 91.62 96 VAL A N 1
ATOM 735 C CA . VAL A 1 96 ? 0.484 -6.849 9.031 1.00 91.62 96 VAL A CA 1
ATOM 736 C C . VAL A 1 96 ? -0.792 -7.679 9.184 1.00 91.62 96 VAL A C 1
ATOM 738 O O . VAL A 1 96 ? -1.822 -7.132 9.566 1.00 91.62 96 VAL A O 1
ATOM 741 N N . ALA A 1 97 ? -0.755 -8.989 8.924 1.00 89.19 97 ALA A N 1
ATOM 742 C CA . ALA A 1 97 ? -1.946 -9.842 8.838 1.00 89.19 97 ALA A CA 1
ATOM 743 C C . ALA A 1 97 ? -2.651 -10.106 10.178 1.00 89.19 97 ALA A C 1
ATOM 745 O O . ALA A 1 97 ? -3.802 -10.540 10.179 1.00 89.19 97 ALA A O 1
ATOM 746 N N . SER A 1 98 ? -1.984 -9.873 11.314 1.00 89.94 98 SER A N 1
ATOM 747 C CA . SER A 1 98 ? -2.532 -10.127 12.658 1.00 89.94 98 SER A CA 1
ATOM 748 C C . SER A 1 98 ? -2.534 -8.873 13.542 1.00 89.94 98 SER A C 1
ATOM 750 O O . SER A 1 98 ? -1.818 -8.807 14.543 1.00 89.94 98 SER A O 1
ATOM 752 N N . PRO A 1 99 ? -3.332 -7.853 13.194 1.00 87.56 99 PRO A N 1
ATOM 753 C CA . PRO A 1 99 ? -3.472 -6.658 14.016 1.00 87.56 99 PRO A CA 1
ATOM 754 C C . PRO A 1 99 ? -4.121 -6.961 15.380 1.00 87.56 99 PRO A C 1
ATOM 756 O O . PRO A 1 99 ? -5.142 -7.641 15.466 1.00 87.56 99 PRO A O 1
ATOM 759 N N . LEU A 1 100 ? -3.538 -6.419 16.455 1.00 88.88 100 LEU A N 1
ATOM 760 C CA . LEU A 1 100 ? -4.000 -6.638 17.838 1.00 88.88 100 LEU A CA 1
ATOM 761 C C . LEU A 1 100 ? -4.825 -5.476 18.405 1.00 88.88 100 LEU A C 1
ATOM 763 O O . LEU A 1 100 ? -5.685 -5.685 19.259 1.00 88.88 100 LEU A O 1
ATOM 767 N N . LEU A 1 101 ? -4.543 -4.252 17.958 1.00 88.25 101 LEU A N 1
ATOM 768 C CA . LEU A 1 101 ? -5.187 -3.021 18.411 1.00 88.25 101 LEU A CA 1
ATOM 769 C C . LEU A 1 101 ? -5.533 -2.142 17.211 1.00 88.25 101 LEU A C 1
ATOM 771 O O . LEU A 1 101 ? -4.844 -2.160 16.191 1.00 88.25 101 LEU A O 1
ATOM 775 N N . LEU A 1 102 ? -6.581 -1.343 17.377 1.00 84.81 102 LEU A N 1
ATOM 776 C CA . LEU A 1 102 ? -7.028 -0.325 16.434 1.00 84.81 102 LEU A CA 1
ATOM 777 C C . LEU A 1 102 ? -7.024 1.037 17.106 1.00 84.81 102 LEU A C 1
ATOM 779 O O . LEU A 1 102 ? -7.156 1.117 18.324 1.00 84.81 102 LEU A O 1
ATOM 783 N N . GLU 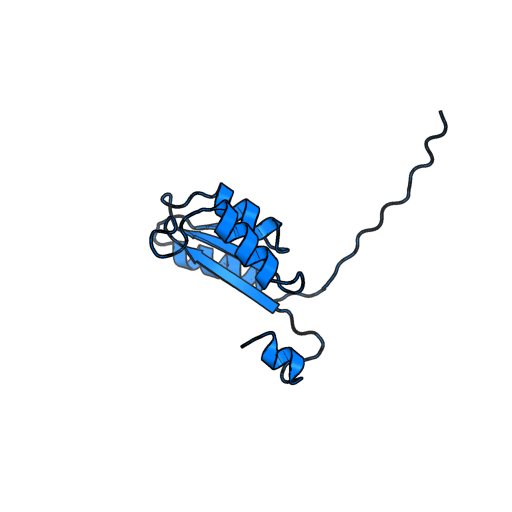A 1 103 ? -6.896 2.086 16.292 1.00 83.56 103 GLU A N 1
ATOM 784 C CA . GLU A 1 103 ? -7.076 3.482 16.721 1.00 83.56 103 GLU A CA 1
ATOM 785 C C . 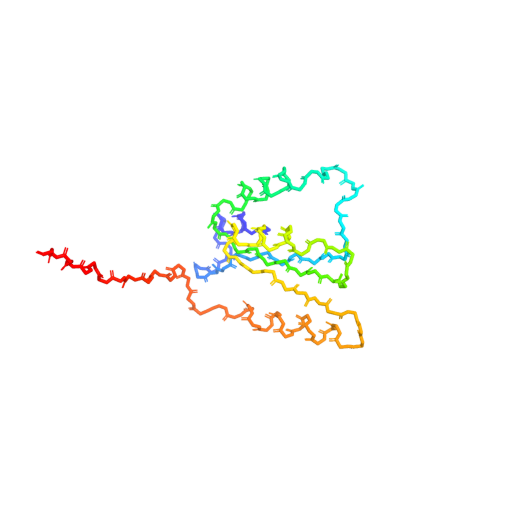GLU A 1 103 ? -6.265 3.843 17.974 1.00 83.56 103 GLU A C 1
ATOM 787 O O . GLU A 1 103 ? -6.743 4.499 18.897 1.00 83.56 103 GLU A O 1
ATOM 792 N N . VAL A 1 104 ? -5.010 3.388 18.008 1.00 88.56 104 VAL A N 1
ATOM 793 C CA . VAL A 1 104 ? -4.107 3.632 19.133 1.00 88.56 104 VAL A CA 1
ATOM 794 C C . VAL A 1 104 ? -3.802 5.130 19.230 1.00 88.56 104 VAL A C 1
ATOM 796 O O . VAL A 1 104 ? -3.119 5.691 18.375 1.00 88.56 104 VAL A O 1
ATOM 799 N N . ASP A 1 105 ? -4.296 5.766 20.291 1.00 91.88 105 ASP A N 1
ATOM 800 C CA . ASP A 1 105 ? -4.099 7.185 20.601 1.00 91.88 105 ASP A CA 1
ATOM 801 C C . ASP A 1 105 ? -3.024 7.350 21.689 1.00 91.88 105 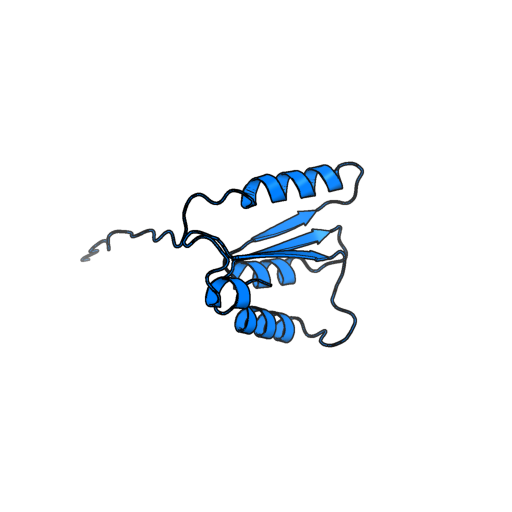ASP A C 1
ATOM 803 O O . ASP A 1 105 ? -3.215 6.955 22.844 1.00 91.88 105 ASP A O 1
ATOM 807 N N . LEU A 1 106 ? -1.872 7.923 21.322 1.00 93.12 106 LEU A N 1
ATOM 808 C CA . LEU A 1 106 ? -0.770 8.198 22.246 1.00 93.12 106 LEU A CA 1
ATOM 809 C C . LEU A 1 106 ? -0.845 9.648 22.737 1.00 93.12 106 LEU A C 1
ATOM 811 O O . LEU A 1 106 ? -0.599 10.591 21.986 1.00 93.12 106 LEU A O 1
ATOM 815 N N . ARG A 1 107 ? -1.130 9.828 24.031 1.00 94.50 107 ARG A N 1
ATOM 816 C CA . ARG A 1 107 ? -1.271 11.150 24.659 1.00 94.50 107 ARG A CA 1
ATOM 817 C C . ARG A 1 107 ? -0.037 11.519 25.464 1.00 94.50 107 ARG A C 1
ATOM 819 O O . ARG A 1 107 ? 0.339 10.816 26.398 1.00 94.50 107 ARG A O 1
ATOM 826 N N . TYR A 1 108 ? 0.538 12.672 25.146 1.00 91.12 108 TYR A N 1
ATOM 827 C CA . TYR A 1 108 ? 1.671 13.237 25.872 1.00 91.12 108 TYR A CA 1
ATOM 828 C C . TYR A 1 108 ? 1.198 14.375 26.786 1.00 91.12 108 TYR A C 1
ATOM 830 O O . TYR A 1 108 ? 0.339 15.166 26.382 1.00 91.12 108 TYR A O 1
ATOM 838 N N . PRO A 1 109 ? 1.735 14.494 28.014 1.00 89.62 109 PRO A N 1
ATOM 839 C CA . PRO A 1 109 ? 1.404 15.607 28.889 1.00 89.62 109 PRO A CA 1
ATOM 840 C C . PRO A 1 109 ? 1.909 16.916 28.277 1.00 89.62 109 PRO A C 1
ATOM 842 O O . PRO A 1 109 ? 3.035 17.004 27.788 1.00 89.62 109 PRO A O 1
ATOM 845 N N . ARG A 1 110 ? 1.082 17.961 28.333 1.00 83.00 110 ARG A N 1
ATOM 846 C CA . ARG A 1 110 ? 1.493 19.306 27.931 1.00 83.00 110 ARG A CA 1
ATOM 847 C C . ARG A 1 110 ? 2.463 19.827 28.990 1.00 83.00 110 ARG A C 1
ATOM 849 O O . ARG A 1 110 ? 2.042 20.128 30.104 1.00 83.00 110 ARG A O 1
ATOM 856 N N . THR A 1 111 ? 3.752 19.913 28.675 1.00 76.88 111 THR A N 1
ATOM 857 C CA . THR A 1 111 ? 4.714 20.584 29.552 1.00 76.88 111 THR A CA 1
ATOM 858 C C . THR A 1 111 ? 4.310 22.053 29.671 1.00 76.88 111 THR A C 1
ATOM 860 O O . THR A 1 111 ? 4.317 22.798 28.692 1.00 76.88 111 THR A O 1
ATOM 863 N N . GLN A 1 112 ? 3.904 22.476 30.871 1.00 61.69 112 GLN A N 1
ATOM 864 C CA . GLN A 1 112 ? 3.786 23.895 31.200 1.00 61.69 112 GLN A CA 1
ATOM 865 C C . GLN A 1 112 ? 5.201 24.452 31.322 1.00 61.69 112 GLN A C 1
ATOM 867 O O . GLN A 1 112 ? 5.806 24.431 32.388 1.00 61.69 112 GLN A O 1
ATOM 872 N N . TRP A 1 113 ? 5.752 24.898 30.199 1.00 67.00 113 TRP A N 1
ATOM 873 C CA . TRP A 1 113 ? 6.915 25.768 30.210 1.00 67.00 113 TRP A CA 1
ATOM 874 C C . TRP A 1 113 ? 6.404 27.185 30.486 1.00 67.00 113 TRP A C 1
ATOM 876 O O . TRP A 1 113 ? 5.853 27.837 29.600 1.00 67.00 113 TRP A O 1
ATOM 886 N N . THR A 1 114 ? 6.496 27.625 31.738 1.00 54.31 114 THR A N 1
ATOM 887 C CA . THR A 1 114 ? 6.412 29.047 32.087 1.00 54.31 114 THR A CA 1
ATOM 888 C C . THR A 1 114 ? 7.842 29.590 32.127 1.00 54.31 114 THR A C 1
ATOM 890 O O . THR A 1 114 ? 8.635 29.018 32.879 1.00 54.31 114 THR A O 1
ATOM 893 N N . PRO A 1 115 ? 8.185 30.595 31.297 1.00 65.81 115 PRO A N 1
ATOM 894 C CA . PRO A 1 115 ? 9.530 31.168 31.231 1.00 65.81 115 PRO A CA 1
ATOM 895 C C . PRO A 1 115 ? 9.970 31.836 32.537 1.00 65.81 115 PRO A C 1
ATOM 897 O O . PRO A 1 115 ? 9.086 32.245 33.327 1.00 65.81 115 PRO A O 1
#

InterPro domains:
  IPR002035 von Willebrand factor, type A [PF00092] (14-93)
  IPR002035 von Willebrand factor, type A [PS50234] (1-96)
  IPR036465 von Willebrand factor A-like domain superfamily [G3DSA:3.40.50.410] (2-97)
  IPR036465 von Willebrand factor A-like domain superfamily [SSF53300] (12-98)
  IPR050934 Inter-alpha-trypsin inhibitor heavy chain [PTHR10338] (2-111)

Radius of gyration: 17.47 Å; Cα contacts (8 Å, |Δi|>4): 126; chains: 1; bounding box: 40×47×50 Å

Mean predicted aligned error: 5.28 Å